Protein AF-A0A251PJM7-F1 (afdb_monomer_lite)

Organism: Prunus persica (NCBI:txid3760)

pLDDT: mean 92.71, std 8.16, range [44.88, 98.12]

Structure (mmCIF, N/CA/C/O backbone):
data_AF-A0A251PJM7-F1
#
_entry.id   AF-A0A251PJM7-F1
#
loop_
_atom_site.group_PDB
_atom_site.id
_atom_site.type_symbol
_atom_site.label_atom_id
_atom_site.label_alt_id
_atom_site.label_comp_id
_atom_site.label_asym_id
_atom_site.label_entity_id
_atom_site.label_seq_id
_atom_site.pdbx_PDB_ins_code
_atom_site.Cartn_x
_atom_site.Cartn_y
_atom_site.Cartn_z
_atom_site.occupancy
_atom_site.B_iso_or_equiv
_atom_site.auth_seq_id
_atom_site.auth_comp_id
_atom_site.auth_asym_id
_atom_site.auth_atom_id
_atom_site.pdbx_PDB_model_num
ATOM 1 N N . LYS A 1 1 ? -11.205 5.181 16.780 1.00 44.88 1 LYS A N 1
ATOM 2 C CA . LYS A 1 1 ? -12.076 3.995 16.564 1.00 44.88 1 LYS A CA 1
ATOM 3 C C . LYS A 1 1 ? -13.343 4.488 15.872 1.00 44.88 1 LYS A C 1
ATOM 5 O O . LYS A 1 1 ? -13.874 5.470 16.366 1.00 44.88 1 LYS A O 1
ATOM 10 N N . GLY A 1 2 ? -13.765 3.874 14.760 1.00 61.53 2 GLY A N 1
ATOM 11 C CA . GLY A 1 2 ? -14.958 4.296 13.997 1.00 61.53 2 GLY A CA 1
ATOM 12 C C . GLY A 1 2 ? -14.705 4.799 12.567 1.00 61.53 2 GLY A C 1
ATOM 13 O O . GLY A 1 2 ? -15.454 5.646 12.107 1.00 61.53 2 GLY A O 1
ATOM 14 N N . GLY A 1 3 ? -13.640 4.345 11.893 1.00 70.44 3 GLY A N 1
ATOM 15 C CA . GLY A 1 3 ? -13.491 4.568 10.448 1.00 70.44 3 GLY A CA 1
ATOM 16 C C . GLY A 1 3 ? -14.332 3.567 9.655 1.00 70.44 3 GLY A C 1
ATOM 17 O O . GLY A 1 3 ? -14.563 2.459 10.143 1.00 70.44 3 GLY A O 1
ATOM 18 N N . GLU A 1 4 ? -14.769 3.956 8.459 1.00 91.38 4 GLU A N 1
ATOM 19 C CA . GLU A 1 4 ? -15.499 3.080 7.536 1.00 91.38 4 GLU A CA 1
ATOM 20 C C . GLU A 1 4 ? -14.636 1.876 7.132 1.00 91.38 4 GLU A C 1
ATOM 22 O O . GLU A 1 4 ? -13.403 1.967 7.037 1.00 91.38 4 GLU A O 1
ATOM 27 N N . TYR A 1 5 ? -15.283 0.736 6.891 1.00 95.56 5 TYR A N 1
ATOM 28 C CA . TYR A 1 5 ? -14.592 -0.431 6.353 1.00 95.56 5 TYR A CA 1
ATOM 29 C C . TYR A 1 5 ? -14.367 -0.259 4.856 1.00 95.56 5 TYR A C 1
ATOM 31 O O . TYR A 1 5 ? -15.288 0.045 4.100 1.00 95.56 5 TYR A O 1
ATOM 39 N N . TYR A 1 6 ? -13.144 -0.534 4.418 1.00 97.75 6 TYR A N 1
ATOM 40 C CA . TYR A 1 6 ? -12.806 -0.633 3.010 1.00 97.75 6 TYR A CA 1
ATOM 41 C C . TYR A 1 6 ? -12.347 -2.055 2.702 1.00 97.75 6 TYR A C 1
ATOM 43 O O . TYR A 1 6 ? -11.373 -2.539 3.276 1.00 97.75 6 TYR A O 1
ATOM 51 N N . ILE A 1 7 ? -13.036 -2.726 1.784 1.00 97.69 7 ILE A N 1
ATOM 52 C CA . ILE A 1 7 ? -12.711 -4.094 1.379 1.00 97.69 7 ILE A CA 1
ATOM 53 C C . ILE A 1 7 ? -11.852 -4.033 0.117 1.00 97.69 7 ILE A C 1
ATOM 55 O O . ILE A 1 7 ? -12.294 -3.520 -0.911 1.00 97.69 7 ILE A O 1
ATOM 59 N N . VAL A 1 8 ? -10.634 -4.569 0.187 1.00 97.69 8 VAL A N 1
ATOM 60 C CA . VAL A 1 8 ? -9.761 -4.703 -0.984 1.00 97.69 8 VAL A CA 1
ATOM 61 C C . VAL A 1 8 ? -10.224 -5.903 -1.803 1.00 97.69 8 VAL A C 1
ATOM 63 O O . VAL A 1 8 ? -10.154 -7.041 -1.346 1.00 97.69 8 VAL A O 1
ATOM 66 N N . THR A 1 9 ? -10.711 -5.652 -3.013 1.00 97.00 9 THR A N 1
ATOM 67 C CA . THR A 1 9 ? -11.238 -6.674 -3.933 1.00 97.00 9 THR A CA 1
ATOM 68 C C . THR A 1 9 ? -10.399 -6.831 -5.196 1.00 97.00 9 THR A C 1
ATOM 70 O O . THR A 1 9 ? -10.588 -7.794 -5.934 1.00 97.00 9 THR A O 1
ATOM 73 N N . ASP A 1 10 ? -9.464 -5.912 -5.439 1.00 95.69 10 ASP A N 1
ATOM 74 C CA . ASP A 1 10 ? -8.598 -5.897 -6.612 1.00 95.69 10 ASP A CA 1
ATOM 75 C C . ASP A 1 10 ? -7.129 -5.830 -6.167 1.00 95.69 10 ASP A C 1
ATOM 77 O O . ASP A 1 10 ? -6.716 -4.908 -5.462 1.00 95.69 10 ASP A O 1
ATOM 81 N N . SER A 1 11 ? -6.340 -6.828 -6.566 1.00 94.81 11 SER A N 1
ATOM 82 C CA . SER A 1 11 ? -4.915 -6.929 -6.235 1.00 94.81 11 SER A CA 1
ATOM 83 C C . SER A 1 11 ? -3.992 -6.229 -7.239 1.00 94.81 11 SER A C 1
ATOM 85 O O . SER A 1 11 ? -2.774 -6.259 -7.058 1.00 94.81 11 SER A O 1
ATOM 87 N N . SER A 1 12 ? -4.538 -5.663 -8.320 1.00 90.62 12 SER A N 1
ATOM 88 C CA . SER A 1 12 ? -3.768 -4.930 -9.333 1.00 90.62 12 SER A CA 1
ATOM 89 C C . SER A 1 12 ? -3.219 -3.607 -8.794 1.00 90.62 12 SER A C 1
ATOM 91 O O . SER A 1 12 ? -3.772 -3.006 -7.867 1.00 90.62 12 SER A O 1
ATOM 93 N N . ASN A 1 13 ? -2.118 -3.139 -9.389 1.00 79.31 13 ASN A N 1
ATOM 94 C CA . ASN A 1 13 ? -1.495 -1.865 -9.032 1.00 79.31 13 ASN A CA 1
ATOM 95 C C . ASN A 1 13 ? -0.857 -1.199 -10.260 1.00 79.31 13 ASN A C 1
ATOM 97 O O . ASN A 1 13 ? 0.356 -0.971 -10.330 1.00 79.31 13 ASN A O 1
ATOM 101 N N . ASP A 1 14 ? -1.707 -0.947 -11.253 1.00 78.62 14 ASP A N 1
ATOM 102 C CA . ASP A 1 14 ? -1.267 -0.646 -12.617 1.00 78.62 14 ASP A CA 1
ATOM 103 C C . ASP A 1 14 ? -1.088 0.861 -12.873 1.00 78.62 14 ASP A C 1
ATOM 105 O O . ASP A 1 14 ? -0.331 1.246 -13.760 1.00 78.62 14 ASP A O 1
ATOM 109 N N . ASP A 1 15 ? -1.750 1.719 -12.088 1.00 88.50 15 ASP A N 1
ATOM 110 C CA . ASP A 1 15 ? -1.688 3.179 -12.227 1.00 88.50 15 ASP A CA 1
ATOM 111 C C . ASP A 1 15 ? -1.402 3.845 -10.871 1.00 88.50 15 ASP A C 1
ATOM 113 O O . ASP A 1 15 ? -2.261 3.919 -9.988 1.00 88.50 15 ASP A O 1
ATOM 117 N N . ALA A 1 16 ? -0.174 4.349 -10.720 1.00 89.69 16 ALA A N 1
ATOM 118 C CA . ALA A 1 16 ? 0.281 5.045 -9.517 1.00 89.69 16 ALA A CA 1
ATOM 119 C C . ALA A 1 16 ? -0.319 6.458 -9.363 1.00 89.69 16 ALA A C 1
ATOM 121 O O . ALA A 1 16 ? -0.283 7.029 -8.271 1.00 89.69 16 ALA A O 1
ATOM 122 N N . VAL A 1 17 ? -0.869 7.040 -10.434 1.00 93.69 17 VAL A N 1
ATOM 123 C CA . VAL A 1 17 ? -1.512 8.362 -10.429 1.00 93.69 17 VAL A CA 1
ATOM 124 C C . VAL A 1 17 ? -3.017 8.233 -10.223 1.00 93.69 17 VAL A C 1
ATOM 126 O O . VAL A 1 17 ? -3.595 9.055 -9.517 1.00 93.69 17 VAL A O 1
ATOM 129 N N . ASN A 1 18 ? -3.674 7.223 -10.791 1.00 93.62 18 ASN A N 1
ATOM 130 C CA . ASN A 1 18 ? -5.124 7.025 -10.677 1.00 93.62 18 ASN A CA 1
ATOM 131 C C . ASN A 1 18 ? -5.460 5.607 -10.192 1.00 93.62 18 ASN A C 1
ATOM 133 O O . ASN A 1 18 ? -5.995 4.796 -10.954 1.00 93.62 18 ASN A O 1
ATOM 137 N N . PRO A 1 19 ? -5.182 5.289 -8.914 1.00 93.56 19 PRO A N 1
ATOM 138 C CA . PRO A 1 19 ? -5.498 3.975 -8.378 1.00 93.56 19 PRO A CA 1
ATOM 139 C C . PRO A 1 19 ? -7.011 3.726 -8.422 1.00 93.56 19 PRO A C 1
ATOM 141 O O . PRO A 1 19 ? -7.821 4.608 -8.126 1.00 93.56 19 PRO A O 1
ATOM 144 N N . ARG A 1 20 ? -7.406 2.507 -8.793 1.00 94.69 20 ARG A N 1
ATOM 145 C CA . ARG A 1 20 ? -8.817 2.139 -8.977 1.00 94.69 20 ARG A CA 1
ATOM 146 C C . ARG A 1 20 ? -9.480 1.806 -7.642 1.00 94.69 20 ARG A C 1
ATOM 148 O O . ARG A 1 20 ? -8.863 1.178 -6.779 1.00 94.69 20 ARG A O 1
ATOM 155 N N . ARG A 1 21 ? -10.761 2.162 -7.484 1.00 95.56 21 ARG A N 1
ATOM 156 C CA . ARG A 1 21 ? -11.582 1.681 -6.354 1.00 95.56 21 ARG A CA 1
ATOM 157 C C . ARG A 1 21 ? -11.565 0.149 -6.331 1.00 95.56 21 ARG A C 1
ATOM 159 O O . ARG A 1 21 ? -11.633 -0.480 -7.379 1.00 95.56 21 ARG A O 1
ATOM 166 N N . GLY A 1 22 ? -11.468 -0.427 -5.141 1.00 96.31 22 GLY A N 1
ATOM 167 C CA . GLY A 1 22 ? -11.226 -1.854 -4.911 1.00 96.31 22 GLY A CA 1
ATOM 168 C C . GLY A 1 22 ? -9.755 -2.208 -4.663 1.00 96.31 22 GLY A C 1
ATOM 169 O O . GLY A 1 22 ? -9.497 -3.218 -4.015 1.00 96.31 22 GLY A O 1
ATOM 170 N N . THR A 1 23 ? -8.795 -1.372 -5.082 1.00 97.00 23 THR A N 1
ATOM 171 C CA . THR A 1 23 ? -7.358 -1.617 -4.836 1.00 97.00 23 THR A CA 1
ATOM 172 C C . THR A 1 23 ? -6.904 -1.132 -3.460 1.00 97.00 23 THR A C 1
ATOM 174 O O . THR A 1 23 ? -7.517 -0.233 -2.871 1.00 97.00 23 THR A O 1
ATOM 177 N N . LEU A 1 24 ? -5.795 -1.696 -2.963 1.00 96.81 24 LEU A N 1
ATOM 178 C CA . LEU A 1 24 ? -5.135 -1.233 -1.738 1.00 96.81 24 LEU A CA 1
ATOM 179 C C . LEU A 1 24 ? -4.579 0.191 -1.903 1.00 96.81 24 LEU A C 1
ATOM 181 O O . LEU A 1 24 ? -4.777 1.025 -1.021 1.00 96.81 24 LEU A O 1
ATOM 185 N N . SER A 1 25 ? -3.961 0.493 -3.049 1.00 95.50 25 SER A N 1
ATOM 186 C CA . SER A 1 25 ? -3.396 1.815 -3.358 1.00 95.50 25 SER A CA 1
ATOM 187 C C . SER A 1 25 ? -4.444 2.925 -3.306 1.00 95.50 25 SER A C 1
ATOM 189 O O . SER A 1 25 ? -4.157 4.017 -2.826 1.00 95.50 25 SER A O 1
ATOM 191 N N . TYR A 1 26 ? -5.683 2.649 -3.731 1.00 96.50 26 TYR A N 1
ATOM 192 C CA . TYR A 1 26 ? -6.777 3.612 -3.591 1.00 96.50 26 TYR A CA 1
ATOM 193 C C . TYR A 1 26 ? -7.145 3.846 -2.123 1.00 96.50 26 TYR A C 1
ATOM 195 O O . TYR A 1 26 ? -7.394 4.982 -1.733 1.00 96.50 26 TYR A O 1
ATOM 203 N N . ALA A 1 27 ? -7.174 2.799 -1.299 1.00 96.94 27 ALA A N 1
ATOM 204 C CA . ALA A 1 27 ? -7.607 2.889 0.093 1.00 96.94 27 ALA A CA 1
ATOM 205 C C . ALA A 1 27 ? -6.631 3.689 0.969 1.00 96.94 27 ALA A C 1
ATOM 207 O O . ALA A 1 27 ? -7.041 4.527 1.774 1.00 96.94 27 ALA A O 1
ATOM 208 N N . VAL A 1 28 ? -5.327 3.446 0.811 1.00 96.81 28 VAL A N 1
ATOM 209 C CA . VAL A 1 28 ? -4.297 4.010 1.701 1.00 96.81 28 VAL A CA 1
ATOM 210 C C . VAL A 1 28 ? -4.128 5.521 1.550 1.00 96.81 28 VAL A C 1
ATOM 212 O O . VAL A 1 28 ? -3.771 6.182 2.524 1.00 96.81 28 VAL A O 1
ATOM 215 N N . ILE A 1 29 ? -4.456 6.083 0.381 1.00 96.62 29 ILE A N 1
ATOM 216 C CA . ILE A 1 29 ? -4.330 7.523 0.116 1.00 96.62 29 ILE A CA 1
ATOM 217 C C . ILE A 1 29 ? -5.522 8.345 0.620 1.00 96.62 29 ILE A C 1
ATOM 219 O O . ILE A 1 29 ? -5.401 9.566 0.727 1.00 96.62 29 ILE A O 1
ATOM 223 N N . GLN A 1 30 ? -6.667 7.717 0.920 1.00 96.75 30 GLN A N 1
ATOM 224 C CA . GLN A 1 30 ? -7.887 8.443 1.286 1.00 96.75 30 GLN A CA 1
ATOM 225 C C . GLN A 1 30 ? -7.687 9.337 2.513 1.00 96.75 30 GLN A C 1
ATOM 227 O O . GLN A 1 30 ? -6.874 9.045 3.392 1.00 96.75 30 GLN A O 1
ATOM 232 N N . THR A 1 31 ? -8.416 10.447 2.576 1.00 95.31 31 THR A N 1
ATOM 233 C CA . THR A 1 31 ? -8.296 11.424 3.671 1.00 95.31 31 THR A CA 1
ATOM 234 C C . THR A 1 31 ? -9.004 10.977 4.940 1.00 95.31 31 THR A C 1
ATOM 236 O O . THR A 1 31 ? -8.538 11.249 6.043 1.00 95.31 31 THR A O 1
ATOM 239 N N . GLU A 1 32 ? -10.122 10.280 4.791 1.00 94.94 32 GLU A N 1
ATOM 240 C CA . GLU A 1 32 ? -10.928 9.788 5.891 1.00 94.94 32 GLU A CA 1
ATOM 241 C C . GLU A 1 32 ? -10.264 8.595 6.602 1.00 94.94 32 GLU A C 1
ATOM 243 O O . GLU A 1 32 ? -9.451 7.866 6.012 1.00 94.94 32 GLU A O 1
ATOM 248 N N . PRO A 1 33 ? -10.584 8.371 7.887 1.00 96.62 33 PRO A N 1
ATOM 249 C CA . PRO A 1 33 ? -10.147 7.181 8.594 1.00 96.62 33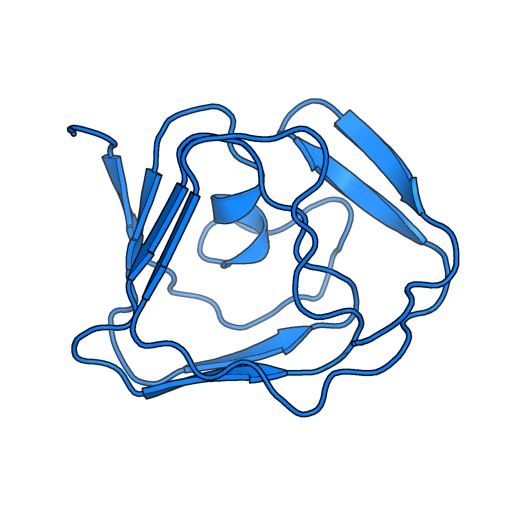 PRO A CA 1
ATOM 250 C C . PRO A 1 33 ? -10.738 5.916 7.968 1.00 96.62 33 PRO A C 1
ATOM 252 O O . PRO A 1 33 ? -11.959 5.812 7.859 1.00 96.62 33 PRO A O 1
ATOM 255 N N . LEU A 1 34 ? -9.897 4.938 7.628 1.00 97.56 34 LEU A N 1
ATOM 256 C CA . LEU A 1 34 ? -10.350 3.679 7.026 1.00 97.56 34 LEU A CA 1
ATOM 257 C C . LEU A 1 34 ? -9.793 2.460 7.750 1.00 97.56 34 LEU A C 1
ATOM 259 O O . LEU A 1 34 ? -8.609 2.407 8.099 1.00 97.56 34 LEU A O 1
ATOM 263 N N . TRP A 1 35 ? -10.658 1.460 7.911 1.00 97.75 35 TRP A N 1
ATOM 264 C CA . TRP A 1 35 ? -10.278 0.104 8.282 1.00 97.75 35 TRP A CA 1
ATOM 265 C C . TRP A 1 35 ? -10.266 -0.776 7.031 1.00 97.75 35 TRP A C 1
ATOM 267 O O . TRP A 1 35 ? -11.303 -1.205 6.531 1.00 97.75 35 TRP A O 1
ATOM 277 N N . ILE A 1 36 ? -9.071 -1.026 6.516 1.00 98.12 36 ILE A N 1
ATOM 278 C CA . ILE A 1 36 ? -8.813 -1.748 5.277 1.00 98.12 36 ILE A CA 1
ATOM 279 C C . ILE A 1 36 ? -8.700 -3.240 5.590 1.00 98.12 36 ILE A C 1
ATOM 281 O O . ILE A 1 36 ? -7.832 -3.648 6.362 1.00 98.12 36 ILE A O 1
ATOM 285 N N . VAL A 1 37 ? -9.574 -4.040 4.983 1.00 97.88 37 VAL A N 1
ATOM 286 C CA . VAL A 1 37 ? -9.672 -5.494 5.182 1.00 97.88 37 VAL A CA 1
ATOM 287 C C . VAL A 1 37 ? -9.612 -6.246 3.857 1.00 97.88 37 VAL A C 1
ATOM 289 O O . VAL A 1 37 ? -9.824 -5.674 2.783 1.00 97.88 37 VAL A O 1
ATOM 292 N N . PHE A 1 38 ? -9.375 -7.553 3.944 1.00 97.88 38 PHE A N 1
ATOM 293 C CA . PHE A 1 38 ? -9.245 -8.441 2.794 1.00 97.88 38 PHE A CA 1
ATOM 294 C C . PHE A 1 38 ? -10.262 -9.587 2.889 1.00 97.88 38 PHE A C 1
ATOM 296 O O . PHE A 1 38 ? -10.344 -10.233 3.933 1.00 97.88 38 PHE A O 1
ATOM 303 N N . PRO A 1 39 ? -11.033 -9.872 1.824 1.00 96.31 39 PRO A N 1
ATOM 304 C CA . PRO A 1 39 ? -12.040 -10.933 1.828 1.00 96.31 39 PRO A CA 1
ATOM 305 C C . PRO A 1 39 ? -11.434 -12.341 1.687 1.00 96.31 39 PRO A C 1
ATOM 307 O O . PRO A 1 39 ? -12.140 -13.331 1.854 1.00 96.31 39 PRO A O 1
ATOM 310 N N . GLY A 1 40 ? -10.145 -12.446 1.356 1.00 96.19 40 GLY A N 1
ATOM 311 C CA . GLY A 1 40 ? -9.434 -13.707 1.182 1.00 96.19 40 GLY A CA 1
ATOM 312 C C . GLY A 1 40 ? -7.955 -13.493 0.869 1.00 96.19 40 GLY A C 1
ATOM 313 O O . GLY A 1 40 ? -7.465 -12.362 0.871 1.00 96.19 40 GLY A O 1
ATOM 314 N N . ASN A 1 41 ? -7.247 -14.594 0.607 1.00 97.81 41 ASN A N 1
ATOM 315 C CA . ASN A 1 41 ? -5.816 -14.574 0.300 1.00 97.81 41 ASN A CA 1
ATOM 316 C C . ASN A 1 41 ? -5.525 -13.691 -0.914 1.00 97.81 41 ASN A C 1
ATOM 318 O O . ASN A 1 41 ? -6.233 -13.755 -1.920 1.00 97.81 41 ASN A O 1
ATOM 322 N N . MET A 1 42 ? -4.461 -12.897 -0.835 1.00 97.06 42 MET A N 1
ATOM 323 C CA . MET A 1 42 ? -4.149 -11.923 -1.873 1.00 97.06 42 MET A CA 1
ATOM 324 C C . MET A 1 42 ? -2.640 -11.726 -2.020 1.00 97.06 42 MET A C 1
ATOM 326 O O . MET A 1 42 ? -1.920 -11.629 -1.030 1.00 97.06 42 MET A O 1
ATOM 330 N N . LEU A 1 43 ? -2.169 -11.642 -3.266 1.00 97.06 43 LEU A N 1
ATOM 331 C CA . LEU A 1 43 ? -0.806 -11.236 -3.606 1.00 97.06 43 LEU A CA 1
ATOM 332 C C . LEU A 1 43 ? -0.863 -9.897 -4.339 1.00 97.06 43 LEU A C 1
ATOM 334 O O . LEU A 1 43 ? -1.279 -9.835 -5.494 1.00 97.06 43 LEU A O 1
ATOM 338 N N . ILE A 1 44 ? -0.429 -8.839 -3.667 1.00 96.31 44 ILE A N 1
ATOM 339 C CA . ILE A 1 44 ? -0.406 -7.477 -4.191 1.00 96.31 44 ILE A CA 1
ATOM 340 C C . ILE A 1 44 ? 1.016 -7.182 -4.651 1.00 96.31 44 ILE A C 1
ATOM 342 O O . ILE A 1 44 ? 1.941 -7.085 -3.843 1.00 96.31 44 ILE A O 1
ATOM 346 N N . LYS A 1 45 ? 1.190 -7.063 -5.969 1.00 95.25 45 LYS A N 1
ATOM 347 C CA . LYS A 1 45 ? 2.475 -6.731 -6.587 1.00 95.25 45 LYS A CA 1
ATOM 348 C C . LYS A 1 45 ? 2.512 -5.249 -6.897 1.00 95.25 45 LYS A C 1
ATOM 350 O O . LYS A 1 45 ? 1.750 -4.758 -7.724 1.00 95.25 45 LYS A O 1
ATOM 355 N N . LEU A 1 46 ? 3.410 -4.546 -6.235 1.00 92.88 46 LEU A N 1
ATOM 356 C CA . LEU A 1 46 ? 3.563 -3.117 -6.376 1.00 92.88 46 LEU A CA 1
ATOM 357 C C . LEU A 1 46 ? 4.544 -2.788 -7.497 1.00 92.88 46 LEU A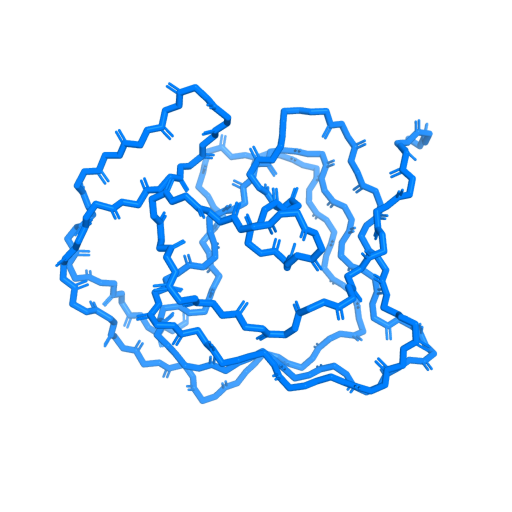 C 1
ATOM 359 O O . LEU A 1 46 ? 5.647 -3.332 -7.559 1.00 92.88 46 LEU A O 1
ATOM 363 N N . SER A 1 47 ? 4.151 -1.866 -8.371 1.00 90.50 47 SER A N 1
ATOM 364 C CA . SER A 1 47 ? 5.062 -1.218 -9.316 1.00 90.50 47 SER A CA 1
ATOM 365 C C . SER A 1 47 ? 5.864 -0.095 -8.643 1.00 90.50 47 SER A C 1
ATOM 367 O O . SER A 1 47 ? 6.981 0.209 -9.064 1.00 90.50 47 SER A O 1
ATOM 369 N N . GLN A 1 48 ? 5.295 0.502 -7.593 1.00 91.62 48 GLN A N 1
ATOM 370 C CA . GLN A 1 48 ? 5.791 1.661 -6.858 1.00 91.62 48 GLN A CA 1
ATOM 371 C C . GLN A 1 48 ? 5.329 1.632 -5.391 1.00 91.62 48 GLN A C 1
ATOM 373 O O . GLN A 1 48 ? 4.412 0.883 -5.056 1.00 91.62 48 GLN A O 1
ATOM 378 N N . GLU A 1 49 ? 5.920 2.479 -4.542 1.00 91.38 49 GLU A N 1
ATOM 379 C CA . GLU A 1 49 ? 5.599 2.584 -3.109 1.00 91.38 49 GLU A CA 1
ATOM 380 C C . GLU A 1 49 ? 4.093 2.761 -2.820 1.00 91.38 49 GLU A C 1
ATOM 382 O O . GLU A 1 49 ? 3.409 3.571 -3.450 1.00 91.38 49 GLU A O 1
ATOM 387 N N . LEU A 1 50 ? 3.585 2.089 -1.780 1.00 92.75 50 LEU A N 1
ATOM 388 C CA . LEU A 1 50 ? 2.301 2.415 -1.157 1.00 92.75 50 LEU A CA 1
ATOM 389 C C . LEU A 1 50 ? 2.475 3.593 -0.198 1.00 92.75 50 LEU A C 1
ATOM 391 O O . LEU A 1 50 ? 3.003 3.443 0.905 1.00 92.75 50 LEU A O 1
ATOM 395 N N . ILE A 1 51 ? 1.989 4.763 -0.603 1.00 92.88 51 ILE A N 1
ATOM 396 C CA . ILE A 1 51 ? 2.019 5.976 0.216 1.00 92.88 51 ILE A CA 1
ATOM 397 C C . ILE A 1 51 ? 0.786 5.998 1.116 1.00 92.88 51 ILE A C 1
ATOM 399 O O . ILE A 1 51 ? -0.339 6.125 0.633 1.00 92.88 51 ILE A O 1
ATOM 403 N N . PHE A 1 52 ? 0.987 5.899 2.427 1.00 95.56 52 PHE A N 1
ATOM 404 C CA . PHE A 1 52 ? -0.124 5.974 3.373 1.00 95.56 52 PHE A CA 1
ATOM 405 C C . PHE A 1 52 ? -0.460 7.417 3.730 1.00 95.56 52 PHE A C 1
ATOM 407 O O . PHE A 1 52 ? 0.415 8.264 3.904 1.00 95.56 52 PHE A O 1
ATOM 414 N N . ASN A 1 53 ? -1.752 7.662 3.920 1.00 96.00 53 ASN A N 1
ATOM 415 C CA . ASN A 1 53 ? -2.269 8.814 4.640 1.00 96.00 53 ASN A CA 1
ATOM 416 C C . ASN A 1 53 ? -2.489 8.459 6.129 1.00 96.00 53 ASN A C 1
ATOM 418 O O . ASN A 1 53 ? -2.423 7.293 6.524 1.00 96.00 53 ASN A O 1
ATOM 422 N N . SER A 1 54 ? -2.768 9.457 6.970 1.00 96.38 54 SER A N 1
ATOM 423 C CA . SER A 1 54 ? -3.062 9.248 8.395 1.00 96.38 54 SER A CA 1
ATOM 424 C C . SER A 1 54 ? -4.362 8.454 8.617 1.00 96.38 54 SER A C 1
ATOM 426 O O . SER A 1 54 ? -5.224 8.365 7.735 1.00 96.38 54 SER A O 1
ATOM 428 N N . TYR A 1 55 ? -4.525 7.916 9.830 1.00 97.12 55 TYR A N 1
ATOM 429 C CA . TYR A 1 55 ? -5.743 7.231 10.294 1.00 97.12 55 TYR A CA 1
ATOM 430 C C . TYR A 1 55 ? -6.118 5.992 9.467 1.00 97.12 55 TYR A C 1
ATOM 432 O O . TYR A 1 55 ? -7.264 5.824 9.045 1.00 97.12 55 TYR A O 1
ATOM 440 N N . LYS A 1 56 ? -5.147 5.112 9.224 1.00 97.56 56 LYS A N 1
ATOM 441 C CA . LYS A 1 56 ? -5.351 3.873 8.465 1.00 97.56 56 LYS A CA 1
ATOM 442 C C . LYS A 1 56 ? -5.119 2.660 9.346 1.00 97.56 56 LYS A C 1
ATOM 444 O O . LYS A 1 56 ? -4.095 2.564 10.013 1.00 97.56 56 LYS A O 1
ATOM 449 N N . THR A 1 57 ? -6.035 1.708 9.297 1.00 97.75 57 THR A N 1
ATOM 450 C CA . THR A 1 57 ? -5.794 0.360 9.807 1.00 97.75 57 THR A CA 1
ATOM 451 C C . THR A 1 57 ? -5.753 -0.581 8.619 1.00 97.75 57 THR A C 1
ATOM 453 O O . THR A 1 57 ? -6.753 -0.714 7.929 1.00 97.75 57 THR A O 1
ATOM 456 N N . LEU A 1 58 ? -4.616 -1.222 8.376 1.00 97.75 58 LEU A N 1
ATOM 457 C CA . LEU A 1 58 ? -4.479 -2.330 7.443 1.00 97.75 58 LEU A CA 1
ATOM 458 C C . LEU A 1 58 ? -4.532 -3.637 8.231 1.00 97.75 58 LEU A C 1
ATOM 460 O O . LEU A 1 58 ? -3.631 -3.923 9.020 1.00 97.75 58 LEU A O 1
ATOM 464 N N . ASP A 1 59 ? -5.594 -4.406 8.032 1.00 97.75 59 ASP A N 1
ATOM 465 C CA . ASP A 1 59 ? -5.906 -5.594 8.816 1.00 97.75 59 ASP A CA 1
ATOM 466 C C . ASP A 1 59 ? -6.048 -6.819 7.913 1.00 97.75 59 ASP A C 1
ATOM 468 O O . ASP A 1 59 ? -7.069 -7.019 7.255 1.00 97.75 59 ASP A O 1
ATOM 472 N N . GLY A 1 60 ? -5.002 -7.643 7.883 1.00 97.50 60 GLY A N 1
ATOM 473 C CA . GLY A 1 60 ? -4.972 -8.887 7.120 1.00 97.50 60 GLY A CA 1
ATOM 474 C C . GLY A 1 60 ? -5.489 -10.108 7.878 1.00 97.50 60 GLY A C 1
ATOM 475 O O . GLY A 1 60 ? -5.251 -11.227 7.437 1.00 97.50 60 GLY A O 1
ATOM 476 N N . ARG A 1 61 ? -6.146 -9.965 9.040 1.00 97.31 61 ARG A N 1
ATOM 477 C CA . ARG A 1 61 ? -6.657 -11.131 9.787 1.00 97.31 61 ARG A CA 1
ATOM 478 C C . ARG A 1 61 ? -7.648 -11.940 8.948 1.00 97.31 61 ARG A C 1
ATOM 480 O O . ARG A 1 61 ? -8.512 -11.385 8.281 1.00 97.31 61 ARG A O 1
ATOM 487 N N . GLY A 1 62 ? -7.539 -13.266 9.025 1.00 96.31 62 GLY A N 1
ATOM 488 C CA . GLY A 1 62 ? -8.403 -14.191 8.279 1.00 96.31 62 GLY A CA 1
ATOM 489 C C . GLY A 1 62 ? -8.006 -14.403 6.813 1.00 96.31 62 GLY A C 1
ATOM 490 O O . GLY A 1 62 ? -8.624 -15.228 6.147 1.00 96.31 62 GLY A O 1
ATOM 491 N N . ALA A 1 63 ? -6.962 -13.725 6.327 1.00 96.94 63 ALA A N 1
ATOM 492 C CA . ALA A 1 63 ? -6.422 -13.890 4.984 1.00 96.94 63 ALA A CA 1
ATOM 493 C C . ALA A 1 63 ? -4.891 -13.986 5.014 1.00 96.94 63 ALA A C 1
ATOM 495 O O . ALA A 1 63 ? -4.227 -13.377 5.849 1.00 96.94 63 ALA A O 1
ATOM 496 N N . ASN A 1 64 ? -4.314 -14.731 4.073 1.00 97.88 64 ASN A N 1
ATOM 497 C CA . ASN A 1 64 ? -2.884 -14.671 3.808 1.00 97.88 64 ASN A CA 1
ATOM 498 C C . ASN A 1 64 ? -2.608 -13.604 2.740 1.00 97.88 64 ASN A C 1
ATOM 500 O O . ASN A 1 64 ? -2.838 -13.831 1.547 1.00 97.88 64 ASN A O 1
ATOM 504 N N . VAL A 1 65 ? -2.171 -12.425 3.184 1.00 98.12 65 VAL A N 1
ATOM 505 C CA . VAL A 1 65 ? -1.952 -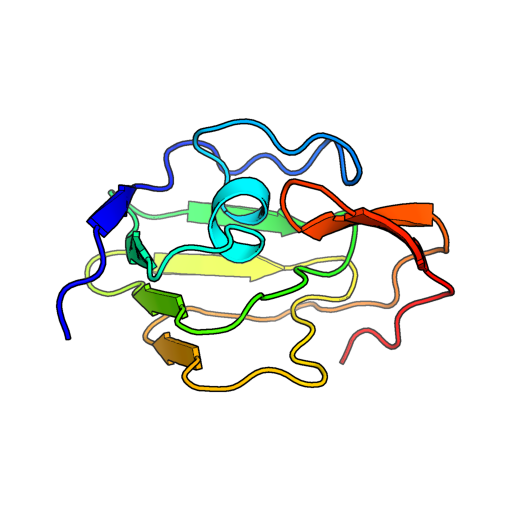11.253 2.330 1.00 98.12 65 VAL A CA 1
ATOM 506 C C . VAL A 1 65 ? -0.465 -10.974 2.209 1.00 98.12 65 VAL A C 1
ATOM 508 O O . VAL A 1 65 ? 0.202 -10.683 3.201 1.00 98.12 65 VAL A O 1
ATOM 511 N N . HIS A 1 66 ? 0.030 -11.012 0.978 1.00 97.75 66 HIS A N 1
ATOM 512 C CA . HIS A 1 66 ? 1.410 -10.711 0.630 1.00 97.75 66 HIS A CA 1
ATOM 513 C C . HIS A 1 66 ? 1.477 -9.407 -0.168 1.00 97.75 66 HIS A C 1
ATOM 515 O O . HIS A 1 66 ? 0.793 -9.262 -1.181 1.00 97.75 66 HIS A O 1
ATOM 521 N N . ILE A 1 67 ? 2.318 -8.473 0.266 1.00 96.81 67 ILE A N 1
ATOM 522 C CA . ILE A 1 67 ? 2.623 -7.218 -0.423 1.00 96.81 67 ILE A CA 1
ATOM 523 C C . ILE A 1 67 ? 4.096 -7.271 -0.817 1.00 96.81 67 ILE A C 1
ATOM 525 O O . ILE A 1 67 ? 4.971 -7.402 0.039 1.00 96.81 67 ILE A O 1
ATOM 529 N N . VAL A 1 68 ? 4.364 -7.198 -2.117 1.00 95.56 68 VAL A N 1
ATOM 530 C CA . VAL A 1 68 ? 5.712 -7.359 -2.676 1.00 95.56 68 VAL A CA 1
ATOM 531 C C . VAL A 1 68 ? 5.989 -6.316 -3.749 1.00 95.56 68 VAL A C 1
ATOM 533 O O . VAL A 1 68 ? 5.053 -5.760 -4.322 1.00 95.56 68 VAL A O 1
ATOM 536 N N . GLY A 1 69 ? 7.257 -6.110 -4.101 1.00 93.25 69 GLY A N 1
ATOM 537 C CA . GLY A 1 69 ? 7.628 -5.363 -5.300 1.00 93.25 69 GLY A CA 1
ATOM 538 C C . GLY A 1 69 ? 8.265 -4.001 -5.038 1.00 93.25 69 GLY A C 1
ATOM 539 O O . GLY A 1 69 ? 9.067 -3.834 -4.122 1.00 93.25 69 GLY A O 1
ATOM 540 N N . GLY A 1 70 ? 7.942 -3.031 -5.890 1.00 90.06 70 GLY A N 1
ATOM 541 C CA . GLY A 1 70 ? 8.571 -1.715 -5.896 1.00 90.06 70 GLY A CA 1
ATOM 542 C C . GLY A 1 70 ? 8.243 -0.900 -4.648 1.00 90.06 70 GLY A C 1
ATOM 543 O O . GLY A 1 70 ? 7.077 -0.617 -4.397 1.00 90.06 70 GLY A O 1
ATOM 544 N N . GLY A 1 71 ? 9.263 -0.513 -3.882 1.00 87.12 71 GLY A N 1
ATOM 545 C CA . GLY A 1 71 ? 9.185 0.449 -2.777 1.00 87.12 71 GLY A CA 1
ATOM 546 C C . GLY A 1 71 ? 8.396 0.013 -1.533 1.00 87.12 71 GLY A C 1
ATOM 547 O O . GLY A 1 71 ? 8.577 0.578 -0.464 1.00 87.12 71 GLY A O 1
ATOM 548 N N . CYS A 1 72 ? 7.538 -1.004 -1.637 1.00 90.44 72 CYS A N 1
ATOM 549 C CA . CYS A 1 72 ? 6.692 -1.501 -0.556 1.00 90.44 72 CYS A CA 1
ATOM 550 C C . CYS A 1 72 ? 5.839 -0.415 0.114 1.00 90.44 72 CYS A C 1
ATOM 552 O O . CYS A 1 72 ? 4.785 -0.085 -0.419 1.00 90.44 72 CYS A O 1
ATOM 554 N N . THR A 1 73 ? 6.222 0.107 1.281 1.00 92.06 73 THR A N 1
ATOM 555 C CA . THR A 1 73 ? 5.366 1.001 2.080 1.00 92.06 73 THR A CA 1
ATOM 556 C C . THR A 1 73 ? 6.110 2.256 2.505 1.00 92.06 73 THR A C 1
ATOM 558 O O . THR A 1 73 ? 7.193 2.173 3.068 1.00 92.06 73 THR A O 1
ATOM 561 N N . THR A 1 74 ? 5.481 3.420 2.338 1.00 92.94 74 THR A N 1
ATOM 562 C CA . THR A 1 74 ? 6.017 4.704 2.797 1.00 92.94 74 THR A CA 1
ATOM 563 C C . THR A 1 74 ? 5.081 5.349 3.814 1.00 92.94 74 THR A C 1
ATOM 565 O O . THR A 1 74 ? 3.936 5.680 3.497 1.00 92.94 74 THR A O 1
ATOM 568 N N . LEU A 1 75 ? 5.597 5.593 5.023 1.00 93.06 75 LEU A N 1
ATOM 569 C CA . LEU A 1 75 ? 4.915 6.320 6.099 1.00 93.06 75 LEU A CA 1
ATOM 570 C C . LEU A 1 75 ? 5.705 7.601 6.414 1.00 93.06 75 LEU A C 1
ATOM 572 O O . LEU A 1 75 ? 6.681 7.565 7.158 1.00 93.06 75 LEU A O 1
ATOM 576 N N . GLN A 1 76 ? 5.318 8.739 5.836 1.00 90.69 76 GLN A N 1
ATOM 577 C CA . GLN A 1 76 ? 6.029 10.012 6.020 1.00 90.69 76 GLN A CA 1
ATOM 578 C C . GLN A 1 76 ? 5.074 11.103 6.488 1.00 90.69 76 GLN A C 1
ATOM 580 O O . GLN A 1 76 ? 4.055 11.336 5.849 1.00 90.69 76 GLN A O 1
ATOM 585 N N . PHE A 1 77 ? 5.421 11.786 7.584 1.00 93.00 77 PHE A N 1
ATOM 586 C CA . PHE A 1 77 ? 4.642 12.902 8.147 1.00 93.00 77 PHE A CA 1
ATOM 587 C C . PHE A 1 77 ? 3.164 12.569 8.434 1.00 93.00 77 PHE A C 1
ATOM 589 O O . PHE A 1 77 ? 2.294 13.434 8.350 1.00 93.00 77 PHE A O 1
ATOM 596 N N . ILE A 1 78 ? 2.877 11.315 8.789 1.00 95.62 78 ILE A N 1
ATOM 597 C CA . ILE A 1 78 ? 1.533 10.825 9.114 1.00 95.62 78 ILE A CA 1
ATOM 598 C C . ILE A 1 78 ? 1.475 10.257 10.529 1.00 95.62 78 ILE A C 1
ATOM 600 O O . ILE A 1 78 ? 2.496 9.947 11.140 1.00 95.62 78 ILE A O 1
ATOM 604 N N . SER A 1 79 ? 0.259 10.094 11.042 1.00 97.25 79 SER A N 1
ATOM 605 C CA . SER A 1 79 ? 0.007 9.514 12.359 1.00 97.25 79 SER A CA 1
ATOM 606 C C . SER A 1 79 ? -1.131 8.497 12.317 1.00 97.25 79 SER A C 1
ATOM 608 O O . SER A 1 79 ? -1.936 8.460 11.382 1.00 97.25 79 SER A O 1
ATOM 610 N N . ASN A 1 80 ? -1.217 7.682 13.369 1.00 96.75 80 ASN A N 1
ATOM 611 C CA . ASN A 1 80 ? -2.332 6.766 13.607 1.00 96.75 80 ASN A CA 1
ATOM 612 C C . ASN A 1 80 ? -2.517 5.742 12.478 1.00 96.75 80 ASN A C 1
ATOM 614 O O . ASN A 1 80 ? -3.620 5.561 11.961 1.00 96.75 80 ASN A O 1
ATOM 618 N N . VAL A 1 81 ? -1.418 5.084 12.104 1.00 97.75 81 VAL A N 1
ATOM 619 C CA . VAL A 1 81 ? -1.412 3.966 11.159 1.00 97.75 81 VAL A CA 1
ATOM 620 C C . VAL A 1 81 ? -1.150 2.666 11.914 1.00 97.75 81 VAL A C 1
ATOM 622 O O . VAL A 1 81 ? -0.210 2.581 12.699 1.00 97.75 81 VAL A O 1
ATOM 625 N N . ILE A 1 82 ? -1.985 1.656 11.679 1.00 97.75 82 ILE A N 1
ATOM 626 C CA . ILE A 1 82 ? -1.832 0.298 12.205 1.00 97.75 82 ILE A CA 1
ATOM 627 C C . ILE A 1 82 ? -1.705 -0.637 11.008 1.00 97.75 82 ILE A C 1
ATOM 629 O O . ILE A 1 82 ? -2.582 -0.647 10.152 1.00 97.75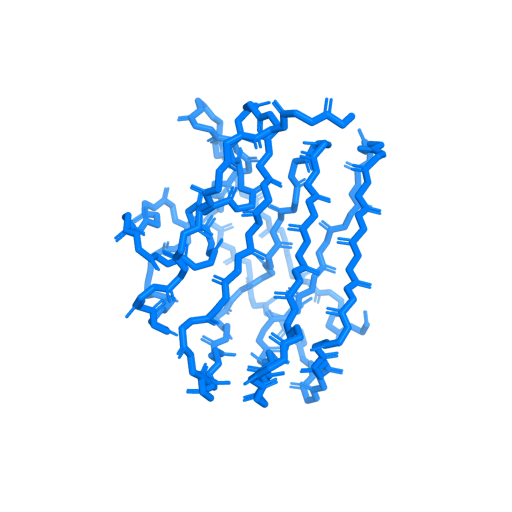 82 ILE A O 1
ATOM 633 N N . ILE A 1 83 ? -0.639 -1.432 10.953 1.00 97.56 83 ILE A N 1
ATOM 634 C CA . ILE A 1 83 ? -0.447 -2.477 9.943 1.00 97.56 83 ILE A CA 1
ATOM 635 C C . ILE A 1 83 ? -0.333 -3.801 10.690 1.00 97.56 83 ILE A C 1
ATOM 637 O O . ILE A 1 83 ? 0.533 -3.955 11.550 1.00 97.56 83 ILE A O 1
ATOM 641 N N . HIS A 1 84 ? -1.244 -4.730 10.415 1.00 97.00 84 HIS A N 1
ATOM 642 C CA . HIS A 1 84 ? -1.401 -5.941 11.209 1.00 97.00 84 HIS A CA 1
ATOM 643 C C . HIS A 1 84 ? -1.736 -7.153 10.333 1.00 97.00 84 HIS A C 1
ATOM 645 O O . HIS A 1 84 ? -2.607 -7.082 9.469 1.00 97.00 84 HIS A O 1
ATOM 651 N N . ASN A 1 85 ? -1.084 -8.287 10.617 1.00 97.69 85 ASN A N 1
ATOM 652 C CA . ASN A 1 85 ? -1.317 -9.587 9.973 1.00 97.69 85 ASN A CA 1
ATOM 653 C C . ASN A 1 85 ? -1.226 -9.553 8.433 1.00 97.69 85 ASN A C 1
ATOM 655 O O . ASN A 1 85 ? -2.040 -10.158 7.744 1.00 97.69 85 ASN A O 1
ATOM 659 N N 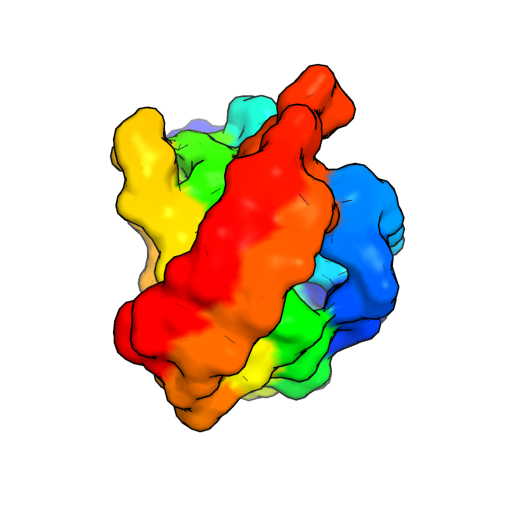. VAL A 1 86 ? -0.236 -8.831 7.903 1.00 97.56 86 VAL A N 1
ATOM 660 C CA . VAL A 1 86 ? 0.132 -8.829 6.479 1.00 97.56 86 VAL A CA 1
ATOM 661 C C . VAL A 1 86 ? 1.617 -9.158 6.326 1.00 97.56 86 VAL A C 1
ATOM 663 O O . VAL A 1 86 ? 2.422 -8.827 7.198 1.00 97.56 86 VAL A O 1
ATOM 666 N N . HIS A 1 87 ? 1.988 -9.787 5.215 1.00 97.56 87 HIS A N 1
ATOM 667 C CA . HIS A 1 87 ? 3.366 -10.141 4.890 1.00 97.56 87 HIS A CA 1
ATOM 668 C C . HIS A 1 87 ? 3.923 -9.153 3.863 1.00 97.56 87 HIS A C 1
ATOM 670 O O . HIS A 1 87 ? 3.525 -9.179 2.703 1.00 97.56 87 HIS A O 1
ATOM 676 N N . ILE A 1 88 ? 4.856 -8.294 4.274 1.00 96.44 88 ILE A N 1
ATOM 677 C CA . ILE A 1 88 ? 5.551 -7.355 3.380 1.00 96.44 88 ILE A CA 1
ATOM 678 C C . ILE A 1 88 ? 6.972 -7.874 3.169 1.00 96.44 88 ILE A C 1
ATOM 680 O O . ILE A 1 88 ? 7.714 -8.033 4.136 1.00 96.44 88 ILE A O 1
ATOM 684 N N . HIS A 1 89 ? 7.333 -8.211 1.933 1.00 95.69 89 HIS A N 1
ATOM 685 C CA . HIS A 1 89 ? 8.633 -8.811 1.621 1.00 95.69 89 HIS A CA 1
ATOM 686 C C . HIS A 1 89 ? 8.976 -8.674 0.133 1.00 95.69 89 HIS A C 1
ATOM 688 O O . HIS A 1 89 ? 8.154 -8.241 -0.668 1.00 95.69 89 HIS A O 1
ATOM 694 N N . ASN A 1 90 ? 10.199 -9.058 -0.257 1.00 95.19 90 ASN A N 1
ATOM 695 C CA . ASN A 1 90 ? 10.693 -8.908 -1.635 1.00 95.19 90 ASN A CA 1
ATOM 696 C C . ASN A 1 90 ? 10.538 -7.468 -2.163 1.00 95.19 90 ASN A C 1
ATOM 698 O O . ASN A 1 90 ? 10.173 -7.254 -3.321 1.00 95.19 90 ASN A O 1
ATOM 702 N N . CYS A 1 91 ? 10.801 -6.498 -1.288 1.00 94.38 91 CYS A N 1
ATOM 703 C CA . CYS A 1 91 ? 10.828 -5.085 -1.622 1.00 94.38 91 CYS A CA 1
ATOM 704 C C . CYS A 1 91 ? 12.088 -4.772 -2.433 1.00 94.38 91 CYS A C 1
ATOM 706 O O . CYS A 1 91 ? 13.159 -5.324 -2.168 1.00 94.38 91 CYS A O 1
ATOM 708 N N . TYR A 1 92 ? 11.957 -3.925 -3.449 1.00 92.81 92 TYR A N 1
ATOM 709 C CA . TYR A 1 92 ? 13.094 -3.434 -4.218 1.00 92.81 92 TYR A CA 1
ATOM 710 C C . TYR A 1 92 ? 12.893 -1.974 -4.631 1.00 92.81 92 TYR A C 1
ATOM 712 O O . TYR A 1 92 ? 11.753 -1.520 -4.751 1.00 92.81 92 TYR A O 1
ATOM 720 N N . PRO A 1 93 ? 13.981 -1.229 -4.895 1.00 92.88 93 PRO A N 1
ATOM 721 C CA . PRO A 1 93 ? 13.898 0.140 -5.387 1.00 92.88 93 PRO A CA 1
ATOM 722 C C . PRO A 1 93 ? 13.037 0.255 -6.650 1.00 92.88 93 PRO A C 1
ATOM 724 O O . PRO A 1 93 ? 13.308 -0.392 -7.663 1.00 92.88 93 PRO A O 1
ATOM 727 N N . SER A 1 94 ? 12.033 1.121 -6.619 1.00 89.94 94 SER A N 1
ATOM 728 C CA . SER A 1 94 ? 11.226 1.507 -7.776 1.00 89.94 94 SER A CA 1
ATOM 729 C C . SER A 1 94 ? 11.778 2.779 -8.431 1.00 89.94 94 SER A C 1
ATOM 731 O O . SER A 1 94 ? 12.373 3.640 -7.778 1.00 89.94 94 SER A O 1
ATOM 733 N N . GLY A 1 95 ? 11.638 2.875 -9.756 1.00 87.50 95 GLY A N 1
ATOM 734 C CA . GLY A 1 95 ? 12.074 4.044 -10.528 1.00 87.50 95 GLY A CA 1
ATOM 735 C C . GLY A 1 95 ? 11.199 5.273 -10.272 1.00 87.50 95 GLY A C 1
ATOM 736 O O . GLY A 1 95 ? 10.092 5.150 -9.758 1.00 87.50 95 GLY A O 1
ATOM 737 N N . GLY A 1 96 ? 11.681 6.453 -10.665 1.00 88.06 96 GLY A N 1
ATOM 738 C CA . GLY A 1 96 ? 10.936 7.695 -10.464 1.00 88.06 96 GLY A CA 1
ATOM 739 C C . GLY A 1 96 ? 9.694 7.796 -11.352 1.00 88.06 96 GLY A C 1
ATOM 740 O O . GLY A 1 96 ? 9.747 7.490 -12.543 1.00 88.06 96 GLY A O 1
ATOM 741 N N . THR A 1 97 ? 8.575 8.221 -10.770 1.00 90.81 97 THR A N 1
ATOM 742 C CA . THR A 1 97 ? 7.311 8.443 -11.482 1.00 90.81 97 THR A CA 1
ATOM 743 C C . THR A 1 97 ? 6.420 9.418 -10.716 1.00 90.81 97 THR A C 1
ATOM 745 O O . THR A 1 97 ? 6.668 9.734 -9.550 1.00 90.81 97 THR A O 1
ATOM 748 N N . ASN A 1 98 ? 5.359 9.892 -11.364 1.00 93.00 98 ASN A N 1
ATOM 749 C CA . ASN A 1 98 ? 4.292 10.596 -10.668 1.00 93.00 98 ASN A CA 1
ATOM 750 C C . ASN A 1 98 ? 3.468 9.602 -9.848 1.00 93.00 98 ASN A C 1
ATOM 752 O O . ASN A 1 98 ? 3.011 8.586 -10.368 1.00 93.00 98 ASN A O 1
ATOM 756 N N . MET A 1 99 ? 3.265 9.922 -8.573 1.00 92.56 99 MET A N 1
ATOM 757 C CA . MET A 1 99 ? 2.480 9.109 -7.652 1.00 92.56 99 MET A CA 1
ATOM 758 C C . MET A 1 99 ? 1.466 9.952 -6.902 1.00 92.56 99 MET A C 1
ATOM 760 O O . MET A 1 99 ? 1.777 11.043 -6.414 1.00 92.56 99 MET A O 1
ATOM 764 N N . ARG A 1 100 ? 0.251 9.423 -6.777 1.00 94.19 100 ARG A N 1
ATOM 765 C CA . ARG A 1 100 ? -0.798 10.015 -5.958 1.00 94.19 100 ARG A CA 1
ATOM 766 C C . ARG A 1 100 ? -0.552 9.711 -4.485 1.00 94.19 100 ARG A C 1
ATOM 768 O O . ARG A 1 100 ? -0.408 8.558 -4.103 1.00 94.19 100 ARG A O 1
ATOM 775 N N . SER A 1 101 ? -0.537 10.757 -3.662 1.00 92.19 101 SER A N 1
ATOM 776 C CA . SER A 1 101 ? -0.367 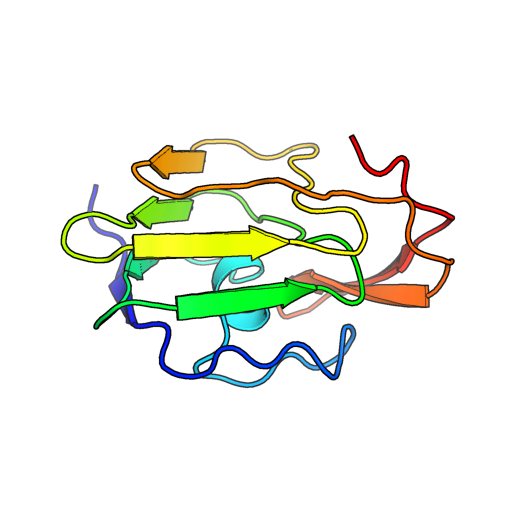10.649 -2.207 1.00 92.19 101 SER A CA 1
ATOM 777 C C . SER A 1 101 ? -1.646 10.977 -1.433 1.00 92.19 101 SER A C 1
ATOM 779 O O . SER A 1 101 ? -1.754 10.642 -0.259 1.00 92.19 101 SER A O 1
ATOM 781 N N . SER A 1 102 ? -2.615 11.643 -2.069 1.00 92.81 102 SER A N 1
ATOM 782 C CA . SER A 1 102 ? -3.945 11.918 -1.515 1.00 92.81 102 SER A CA 1
ATOM 783 C C . SER A 1 102 ? -4.990 12.027 -2.640 1.00 92.81 102 SER A C 1
ATOM 785 O O . SER A 1 102 ? -4.622 12.110 -3.818 1.00 92.81 102 SER A O 1
ATOM 787 N N . PRO A 1 103 ? -6.302 12.093 -2.342 1.00 93.75 103 PRO A N 1
ATOM 788 C CA . PRO A 1 103 ? -7.330 12.249 -3.372 1.00 93.75 103 PRO A CA 1
ATOM 789 C C . PRO A 1 103 ? -7.138 13.510 -4.227 1.00 93.75 103 PRO A C 1
ATOM 791 O O . PRO A 1 103 ? -7.520 13.528 -5.394 1.00 93.75 103 PRO A O 1
ATOM 794 N N . THR A 1 104 ? -6.488 14.543 -3.684 1.00 93.25 104 THR A N 1
ATOM 795 C CA . THR A 1 104 ? -6.299 15.845 -4.339 1.00 93.25 104 THR A CA 1
ATOM 796 C C . THR A 1 104 ? -4.859 16.133 -4.761 1.00 93.25 104 THR A C 1
ATOM 798 O O . THR A 1 104 ? -4.638 17.094 -5.491 1.00 93.25 104 THR A O 1
ATOM 801 N N . HIS A 1 105 ? -3.883 15.313 -4.360 1.00 93.25 105 HIS A N 1
ATOM 802 C CA . HIS A 1 105 ? -2.467 15.571 -4.620 1.00 93.25 105 HIS A CA 1
ATOM 803 C C . HIS A 1 105 ? -1.742 14.355 -5.205 1.00 93.25 105 HIS A C 1
ATOM 805 O O . HIS A 1 105 ? -1.799 13.245 -4.667 1.00 93.25 105 HIS A O 1
ATOM 811 N N . TYR A 1 106 ? -0.995 14.601 -6.278 1.00 94.50 106 TYR A N 1
ATOM 812 C CA . TYR A 1 106 ? 0.047 13.719 -6.786 1.00 94.50 106 TYR A CA 1
ATOM 813 C C . TYR A 1 106 ? 1.295 14.546 -7.091 1.00 94.50 106 TYR A C 1
ATOM 815 O O . TYR A 1 106 ? 1.203 15.742 -7.363 1.00 94.50 106 TYR A O 1
ATOM 823 N N . GLY A 1 107 ? 2.459 13.909 -7.055 1.00 92.50 107 GLY A N 1
ATOM 824 C CA . GLY A 1 107 ? 3.725 14.568 -7.348 1.00 92.50 107 GLY A CA 1
ATOM 825 C C . GLY A 1 107 ? 4.775 13.585 -7.837 1.00 92.50 107 GLY A C 1
ATOM 826 O O . GLY A 1 107 ? 4.607 12.368 -7.722 1.00 92.50 107 GLY A O 1
ATOM 827 N N . TYR A 1 108 ? 5.857 14.127 -8.390 1.00 92.31 108 TYR A N 1
ATOM 828 C CA . TYR A 1 108 ? 6.979 13.318 -8.840 1.00 92.31 108 TYR A CA 1
ATOM 829 C C . TYR A 1 108 ? 7.755 12.780 -7.639 1.00 92.31 108 TYR A C 1
ATOM 831 O O . TYR A 1 108 ? 8.202 13.539 -6.776 1.00 92.31 108 TYR A O 1
ATOM 839 N N . ARG A 1 109 ? 7.922 11.462 -7.594 1.00 89.44 109 ARG A N 1
ATOM 840 C CA . ARG A 1 109 ? 8.736 10.764 -6.603 1.00 89.44 109 ARG A CA 1
ATOM 841 C C . ARG A 1 109 ? 10.011 10.293 -7.281 1.00 89.44 109 ARG A C 1
ATOM 843 O O . ARG A 1 109 ? 9.973 9.711 -8.363 1.00 89.44 109 ARG A O 1
ATOM 850 N N . THR A 1 110 ? 11.148 10.576 -6.655 1.00 87.38 110 THR A N 1
ATOM 851 C CA . THR A 1 110 ? 12.442 10.037 -7.080 1.00 87.38 110 THR A CA 1
ATOM 852 C C . THR A 1 110 ? 12.521 8.547 -6.760 1.00 87.38 110 THR A C 1
ATOM 854 O O . THR A 1 110 ? 11.605 7.983 -6.168 1.00 87.38 110 THR A O 1
ATOM 857 N N . LYS A 1 111 ? 13.626 7.910 -7.157 1.00 88.62 111 LYS A N 1
ATOM 858 C CA . LYS A 1 111 ? 13.890 6.498 -6.873 1.00 88.62 111 LYS A CA 1
ATOM 859 C C . LYS A 1 111 ? 13.603 6.174 -5.400 1.00 88.62 111 LYS A C 1
ATOM 861 O O . LYS A 1 111 ? 14.151 6.850 -4.528 1.00 88.62 111 LYS A O 1
ATOM 866 N N . SER A 1 112 ? 12.761 5.169 -5.162 1.00 85.19 112 SER A N 1
ATOM 867 C CA . SER A 1 112 ? 12.513 4.664 -3.813 1.00 85.19 112 SER A CA 1
ATOM 868 C C . SER A 1 112 ? 13.688 3.825 -3.335 1.00 85.19 112 SER A C 1
ATOM 870 O O . SER A 1 112 ? 14.519 3.350 -4.115 1.00 85.19 112 SER A O 1
ATOM 872 N N . ASP A 1 113 ? 13.779 3.686 -2.029 1.00 74.19 113 ASP A N 1
ATOM 873 C CA . ASP A 1 113 ? 14.896 3.060 -1.346 1.00 74.19 113 ASP A CA 1
ATOM 874 C C . ASP A 1 113 ? 14.730 1.530 -1.246 1.00 74.19 113 ASP A C 1
ATOM 876 O O . ASP A 1 113 ? 15.713 0.793 -1.355 1.00 74.19 113 ASP A O 1
ATOM 880 N N . GLY A 1 114 ? 13.481 1.054 -1.223 1.00 71.81 114 GLY A N 1
ATOM 881 C CA . GLY A 1 114 ? 13.100 -0.337 -1.442 1.00 71.81 114 GLY A CA 1
ATOM 882 C C . GLY A 1 114 ? 13.307 -1.260 -0.245 1.00 71.81 114 GLY A C 1
ATOM 883 O O . GLY A 1 114 ? 13.423 -2.466 -0.471 1.00 71.81 114 GLY A O 1
ATOM 884 N N . PHE A 1 115 ? 13.374 -0.724 0.978 1.00 55.75 115 PHE A N 1
ATOM 885 C CA . PHE A 1 115 ? 13.679 -1.476 2.200 1.00 55.75 115 PHE A CA 1
ATOM 886 C C . PHE A 1 115 ? 12.648 -1.298 3.318 1.00 55.75 115 PHE A C 1
ATOM 888 O O . PHE A 1 115 ? 12.082 -0.195 3.459 1.00 55.75 115 PHE A O 1
#

InterPro domains:
  IPR011050 Pectin lyase fold/virulence factor [SSF51126] (3-114)
  IPR012334 Pectin lyase fold [G3DSA:2.160.20.10] (1-115)
  IPR018082 AmbAllergen [PR00807] (13-38)
  IPR018082 AmbAllergen [PR00807] (49-65)
  IPR045032 Pectin lyase family [PTHR31683] (1-114)

Sequence (115 aa):
KGGEYYIVTDSSNDDAVNPRRGTLSYAVIQTEPLWIVFPGNMLIKLSQELIFNSYKTLDGRGANVHIVGGGCTTLQFISNVIIHNVHIHNCYPSGGTNMRSSPTHYGYRTKSDGF

Secondary structure (DSSP, 8-state):
--PEEEE--B-----SSSPPTTBHHHHHH-SS-EEEE-SS-EEEEESS-EEPPSSEEEE-TTS-EEEEEES-EE--S---EEEES-EEEEEEPPPPEEEE-SSS-EEEE------

Radius of gyration: 12.89 Å; chains: 1; bounding box: 30×30×29 Å

Foldseek 3Di:
DDFEEAEQQDLDAPDQADDDRSHPLVVQQEPTAYEYEYPEEHEREHLAERAGAENYEAEDPPYAAEYEYAQYYDDPPYYNYHYPNYHYDNWDKHAWDWGRNHPPDIDIDHIHPRD